Protein AF-A0A6V7JR43-F1 (afdb_monomer_lite)

Structure (mmCIF, N/CA/C/O backbone):
data_AF-A0A6V7JR43-F1
#
_entry.id   AF-A0A6V7JR43-F1
#
loop_
_atom_site.group_PDB
_atom_site.id
_atom_site.type_symbol
_atom_site.label_atom_id
_atom_site.label_alt_id
_atom_site.label_comp_id
_atom_site.label_asym_id
_atom_site.label_entity_id
_atom_site.label_seq_id
_atom_site.pdbx_PDB_ins_code
_atom_site.Cartn_x
_atom_site.Cartn_y
_atom_site.Cartn_z
_atom_site.occupancy
_atom_site.B_iso_or_equiv
_atom_site.auth_seq_id
_atom_site.auth_comp_id
_atom_site.auth_asym_id
_atom_site.auth_atom_id
_atom_site.pdbx_PDB_model_num
ATOM 1 N N . LEU A 1 1 ? 20.701 2.980 -17.616 1.00 68.44 1 LEU A N 1
ATOM 2 C CA . LEU A 1 1 ? 19.563 3.929 -17.573 1.00 68.44 1 LEU A CA 1
ATOM 3 C C . LEU A 1 1 ? 18.278 3.116 -17.626 1.00 68.44 1 LEU A C 1
ATOM 5 O O . LEU A 1 1 ? 18.250 2.137 -18.361 1.00 68.44 1 LEU A O 1
ATOM 9 N N . ILE A 1 2 ? 17.275 3.457 -16.814 1.00 78.94 2 ILE A N 1
ATOM 10 C CA . ILE A 1 2 ? 15.978 2.760 -16.802 1.00 78.94 2 ILE A CA 1
ATOM 11 C C . ILE A 1 2 ? 15.218 3.133 -18.089 1.00 78.94 2 ILE A C 1
ATOM 13 O O . ILE A 1 2 ? 15.186 4.319 -18.421 1.00 78.94 2 ILE A O 1
ATOM 17 N N . PRO A 1 3 ? 14.628 2.177 -18.831 1.00 88.81 3 PRO A N 1
ATOM 18 C CA . PRO A 1 3 ? 13.786 2.490 -19.985 1.00 88.81 3 PRO A CA 1
ATOM 19 C C . PRO A 1 3 ? 12.601 3.384 -19.609 1.00 88.81 3 PRO A C 1
ATOM 21 O O . PRO A 1 3 ? 11.983 3.194 -18.563 1.00 88.81 3 PRO A O 1
ATOM 24 N N . ILE A 1 4 ? 12.241 4.325 -20.483 1.00 90.69 4 ILE A N 1
ATOM 25 C CA . ILE A 1 4 ? 11.222 5.341 -20.171 1.00 90.69 4 ILE A CA 1
ATOM 26 C C . ILE A 1 4 ? 9.842 4.739 -19.872 1.00 90.69 4 ILE A C 1
ATOM 28 O O . ILE A 1 4 ? 9.119 5.238 -19.013 1.00 90.69 4 ILE A O 1
ATOM 32 N N . GLU A 1 5 ? 9.487 3.636 -20.531 1.00 90.25 5 GLU A N 1
ATOM 33 C CA . GLU A 1 5 ? 8.222 2.940 -20.281 1.00 90.25 5 GLU A CA 1
ATOM 34 C C . GLU A 1 5 ? 8.216 2.252 -18.911 1.00 90.25 5 GLU A C 1
ATOM 36 O O . GLU A 1 5 ? 7.232 2.356 -18.177 1.00 90.25 5 GLU A O 1
ATOM 41 N N . LEU A 1 6 ? 9.349 1.669 -18.504 1.00 90.50 6 LEU A N 1
ATOM 42 C CA . LEU A 1 6 ? 9.510 1.103 -17.166 1.00 90.50 6 LEU A CA 1
ATOM 43 C C . LEU A 1 6 ? 9.437 2.195 -16.084 1.00 90.50 6 LEU A C 1
ATOM 45 O O . LEU A 1 6 ? 8.814 2.003 -15.041 1.00 90.50 6 LEU A O 1
ATOM 49 N N . GLU A 1 7 ? 10.023 3.370 -16.334 1.00 91.56 7 GLU A N 1
ATOM 50 C CA . GLU A 1 7 ? 9.919 4.509 -15.415 1.00 91.56 7 GLU A CA 1
ATOM 51 C C . GLU A 1 7 ? 8.465 4.989 -15.257 1.00 91.56 7 GLU A C 1
ATOM 53 O O . GLU A 1 7 ? 8.006 5.230 -14.135 1.00 91.56 7 GLU A O 1
ATOM 58 N N . LYS A 1 8 ? 7.717 5.112 -16.362 1.00 94.56 8 LYS A N 1
ATOM 59 C CA . LYS A 1 8 ? 6.297 5.501 -16.338 1.00 94.56 8 LYS A CA 1
ATOM 60 C C . LYS A 1 8 ? 5.461 4.506 -15.541 1.00 94.56 8 LYS A C 1
ATOM 62 O O . LYS A 1 8 ? 4.626 4.917 -14.729 1.00 94.56 8 LYS A O 1
ATOM 67 N N . GLU A 1 9 ? 5.690 3.214 -15.749 1.00 93.69 9 GLU A N 1
ATOM 68 C CA . GLU A 1 9 ? 4.981 2.169 -15.020 1.00 93.69 9 GLU A CA 1
ATOM 69 C C . GLU A 1 9 ? 5.318 2.207 -13.524 1.00 93.69 9 GLU A C 1
ATOM 71 O O . GLU A 1 9 ? 4.403 2.282 -12.698 1.00 93.69 9 GLU A O 1
ATOM 76 N N . LEU A 1 10 ? 6.607 2.288 -13.167 1.00 93.88 10 LEU A N 1
ATOM 77 C CA . LEU A 1 10 ? 7.062 2.422 -11.780 1.00 93.88 10 LEU A CA 1
ATOM 78 C C . LEU A 1 10 ? 6.410 3.626 -11.090 1.00 93.88 10 LEU A C 1
ATOM 80 O O . LEU A 1 10 ? 5.861 3.503 -9.993 1.00 93.88 10 LEU A O 1
ATOM 84 N N . ARG A 1 11 ? 6.415 4.791 -11.750 1.00 95.62 11 ARG A N 1
ATOM 85 C CA . ARG A 1 11 ? 5.770 6.015 -11.256 1.00 95.62 11 ARG A CA 1
ATOM 86 C C . ARG A 1 11 ? 4.277 5.802 -11.017 1.00 95.62 11 ARG A C 1
ATOM 88 O O . ARG A 1 11 ? 3.749 6.239 -9.995 1.00 95.62 11 ARG A O 1
ATOM 95 N N . SER A 1 12 ? 3.597 5.113 -11.931 1.00 96.62 12 SER A N 1
ATOM 96 C CA . SER A 1 12 ? 2.171 4.814 -11.807 1.00 96.62 12 SER A CA 1
ATOM 97 C C . SER A 1 12 ? 1.871 3.878 -10.631 1.00 96.62 12 SER A C 1
ATOM 99 O O . SER A 1 12 ? 0.922 4.115 -9.878 1.00 96.62 12 SER A O 1
ATOM 101 N N . VAL A 1 13 ? 2.676 2.830 -10.428 1.00 96.25 13 VAL A N 1
ATOM 102 C CA . VAL A 1 13 ? 2.553 1.939 -9.261 1.00 96.25 13 VAL A CA 1
ATOM 103 C C . VAL A 1 13 ? 2.801 2.720 -7.969 1.00 96.25 13 VAL A C 1
ATOM 105 O O . VAL A 1 13 ? 2.045 2.576 -7.004 1.00 96.25 13 VAL A O 1
ATOM 108 N N . TYR A 1 14 ? 3.799 3.603 -7.970 1.00 96.62 14 TYR A N 1
ATOM 109 C CA . TYR A 1 14 ? 4.163 4.413 -6.815 1.00 96.62 14 TYR A CA 1
ATOM 110 C C . TYR A 1 14 ? 3.047 5.369 -6.388 1.00 96.62 14 TYR A C 1
ATOM 112 O O . TYR A 1 14 ? 2.631 5.357 -5.229 1.00 96.62 14 TYR A O 1
ATOM 120 N N . ILE A 1 15 ? 2.517 6.161 -7.326 1.00 97.81 15 ILE A N 1
ATOM 121 C CA . ILE A 1 15 ? 1.439 7.121 -7.053 1.00 97.81 15 ILE A CA 1
ATOM 122 C C . ILE A 1 15 ? 0.214 6.392 -6.500 1.00 97.81 15 ILE A C 1
ATOM 124 O O . ILE A 1 15 ? -0.283 6.760 -5.437 1.00 97.81 15 ILE A O 1
ATOM 128 N N . CYS A 1 16 ? -0.232 5.316 -7.153 1.00 97.88 16 CYS A N 1
ATOM 129 C CA . CYS A 1 16 ? -1.392 4.559 -6.684 1.00 97.88 16 CYS A CA 1
ATOM 130 C C . CYS A 1 16 ? -1.179 3.953 -5.288 1.00 97.88 16 CYS A C 1
ATOM 132 O O . CYS A 1 16 ? -2.095 3.977 -4.466 1.00 97.88 16 CYS A O 1
ATOM 134 N N . THR A 1 17 ? 0.025 3.455 -4.988 1.00 97.62 17 THR A N 1
ATOM 135 C CA . THR A 1 17 ? 0.353 2.937 -3.650 1.00 97.62 17 THR A CA 1
ATOM 136 C C . THR A 1 17 ? 0.260 4.044 -2.600 1.00 97.62 17 THR A C 1
ATOM 138 O O . THR A 1 17 ? -0.381 3.862 -1.565 1.00 97.62 17 THR A O 1
ATOM 141 N N . CYS A 1 18 ? 0.838 5.215 -2.875 1.00 97.81 18 CYS A N 1
ATOM 142 C CA . CYS A 1 18 ? 0.787 6.372 -1.982 1.00 97.81 18 CYS A CA 1
ATOM 143 C C . CYS A 1 18 ? -0.641 6.892 -1.761 1.00 97.81 18 CYS A C 1
ATOM 145 O O . CYS A 1 18 ? -0.997 7.232 -0.632 1.00 97.81 18 CYS A O 1
ATOM 147 N N . GLU A 1 19 ? -1.474 6.919 -2.805 1.00 98.38 19 GLU A N 1
ATOM 148 C CA . GLU A 1 19 ? -2.897 7.264 -2.704 1.00 98.38 19 GLU A CA 1
ATOM 149 C C . GLU A 1 19 ? -3.627 6.319 -1.737 1.00 98.38 19 GLU A C 1
ATOM 151 O O . GLU A 1 19 ? -4.239 6.766 -0.761 1.00 98.38 19 GLU A O 1
ATOM 156 N N . LEU A 1 20 ? -3.500 5.003 -1.945 1.00 98.31 20 LEU A N 1
ATOM 157 C CA . LEU A 1 20 ? -4.127 3.997 -1.084 1.00 98.31 20 LEU A CA 1
ATOM 158 C C . LEU A 1 20 ? -3.631 4.090 0.361 1.00 98.31 20 LEU A C 1
ATOM 160 O O . LEU A 1 20 ? -4.435 4.053 1.295 1.00 98.31 20 LEU A O 1
ATOM 164 N N . LEU A 1 21 ? -2.322 4.270 0.555 1.00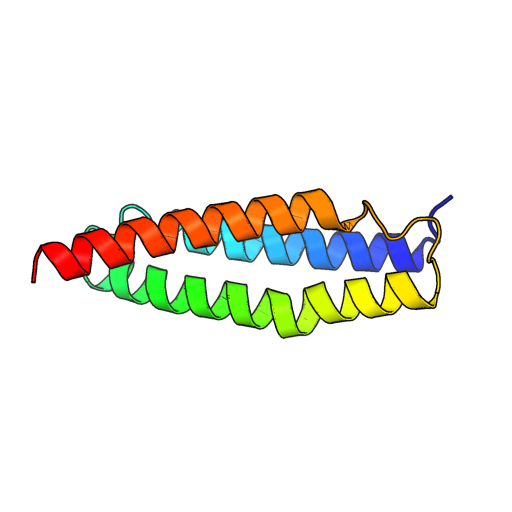 98.50 21 LEU A N 1
ATOM 165 C CA . LEU A 1 21 ? -1.732 4.456 1.878 1.00 98.50 21 LEU A CA 1
ATOM 166 C C . LEU A 1 21 ? -2.285 5.702 2.567 1.00 98.50 21 LEU A C 1
ATOM 168 O O . LEU A 1 21 ? -2.618 5.642 3.747 1.00 98.50 21 LEU A O 1
ATOM 172 N N . ARG A 1 22 ? -2.459 6.820 1.856 1.00 98.50 22 ARG A N 1
ATOM 173 C CA . ARG A 1 22 ? -3.056 8.029 2.439 1.00 98.50 22 ARG A CA 1
ATOM 174 C C . ARG A 1 22 ? -4.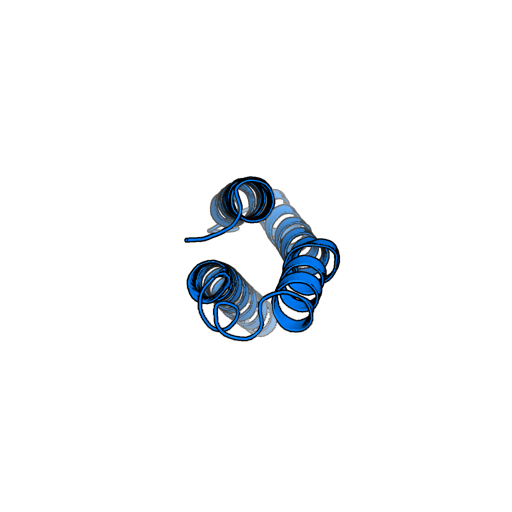469 7.768 2.952 1.00 98.50 22 ARG A C 1
ATOM 176 O O . ARG A 1 22 ? -4.808 8.193 4.056 1.00 98.50 22 ARG A O 1
ATOM 183 N N . HIS A 1 23 ? -5.295 7.069 2.175 1.00 98.19 23 HIS A N 1
ATOM 184 C CA . HIS A 1 23 ? -6.647 6.700 2.600 1.00 98.19 23 HIS A CA 1
ATOM 185 C C . HIS A 1 23 ? -6.641 5.726 3.783 1.00 98.19 23 HIS A C 1
ATOM 187 O O . HIS A 1 23 ? -7.450 5.883 4.703 1.00 98.19 23 HIS A O 1
ATOM 193 N N . PHE A 1 24 ? -5.709 4.772 3.795 1.00 98.62 24 PHE A N 1
ATOM 194 C CA . PHE A 1 24 ? -5.485 3.874 4.922 1.00 98.62 24 PHE A CA 1
ATOM 195 C C . PHE A 1 24 ? -5.128 4.655 6.192 1.00 98.62 24 PHE A C 1
ATOM 197 O O . PHE A 1 24 ? -5.840 4.541 7.186 1.00 98.62 24 PHE A O 1
ATOM 204 N N . TRP A 1 25 ? -4.110 5.520 6.151 1.00 98.38 25 TRP A N 1
ATOM 205 C CA . TRP A 1 25 ? -3.658 6.290 7.315 1.00 98.38 25 TRP A CA 1
ATOM 206 C C . TRP A 1 25 ? -4.712 7.270 7.833 1.00 98.38 25 TRP A C 1
ATOM 208 O O . TRP A 1 25 ? -4.835 7.432 9.041 1.00 98.38 25 TRP A O 1
ATOM 218 N N . ARG A 1 26 ? -5.557 7.831 6.956 1.00 97.44 26 ARG A N 1
ATOM 219 C CA . ARG A 1 26 ? -6.740 8.629 7.348 1.00 97.44 26 ARG A CA 1
ATOM 220 C C . ARG A 1 26 ? -7.808 7.839 8.113 1.00 97.44 26 ARG A C 1
ATOM 222 O O . ARG A 1 26 ? -8.776 8.434 8.574 1.00 97.44 26 ARG A O 1
ATOM 229 N N . SER A 1 27 ? -7.687 6.517 8.190 1.00 96.94 27 SER A N 1
ATOM 230 C CA . SER A 1 27 ? -8.569 5.661 8.992 1.00 96.94 27 SER A CA 1
ATOM 231 C C . SER A 1 27 ? -8.024 5.432 10.408 1.00 96.94 27 SER A C 1
ATOM 233 O O . SER A 1 27 ? -8.697 4.804 11.217 1.00 96.94 27 SER A O 1
ATOM 235 N N . PHE A 1 28 ? -6.819 5.931 10.719 1.00 95.69 28 PHE A N 1
ATOM 236 C CA . PHE A 1 28 ? -6.172 5.777 12.020 1.00 95.69 28 PHE A CA 1
ATOM 237 C C . PHE A 1 28 ? -6.041 7.118 12.768 1.00 95.69 28 PHE A C 1
ATOM 239 O O . PHE A 1 28 ? -5.668 8.114 12.150 1.00 95.69 28 PHE A O 1
ATOM 246 N N . PRO A 1 29 ? -6.249 7.131 14.101 1.00 94.69 29 PRO A N 1
ATOM 247 C CA . PRO A 1 29 ? -6.748 6.017 14.914 1.00 94.69 29 PRO A CA 1
ATOM 248 C C . PRO A 1 29 ? -8.240 5.731 14.631 1.00 94.69 29 PRO A C 1
ATOM 250 O O . PRO A 1 29 ? -9.012 6.672 14.457 1.00 94.69 29 PRO A O 1
ATOM 253 N N . PRO A 1 30 ? -8.669 4.457 14.588 1.00 92.44 30 PRO A N 1
ATOM 254 C CA . PRO A 1 30 ? -10.049 4.106 14.271 1.00 92.44 30 PRO A CA 1
ATOM 255 C C . PRO A 1 30 ? -10.925 4.183 15.528 1.00 92.44 30 PRO A C 1
ATOM 257 O O . PRO A 1 30 ? -11.233 3.180 16.162 1.00 92.44 30 PRO A O 1
ATOM 260 N N . THR A 1 31 ? -11.269 5.404 15.930 1.00 93.62 31 THR A N 1
ATOM 261 C CA . THR A 1 31 ? -12.005 5.699 17.174 1.00 93.62 31 THR A CA 1
ATOM 262 C C . THR A 1 31 ? -13.523 5.587 17.042 1.00 93.62 31 THR A C 1
ATOM 264 O O . THR A 1 31 ? -14.230 5.695 18.039 1.00 93.62 31 THR A O 1
ATOM 267 N N . THR A 1 32 ? -14.036 5.374 15.829 1.00 95.31 32 THR A N 1
ATOM 268 C CA . THR A 1 32 ? -15.467 5.207 15.549 1.00 95.31 32 THR A CA 1
ATOM 269 C C . THR A 1 32 ? -15.705 3.941 14.726 1.00 95.31 32 THR A C 1
ATOM 271 O O . THR A 1 32 ? -14.823 3.567 13.946 1.00 95.31 32 THR A O 1
ATOM 274 N N . PRO A 1 33 ? -16.893 3.307 14.806 1.00 95.19 33 PRO A N 1
ATOM 275 C CA . PRO A 1 33 ? -17.209 2.121 14.004 1.00 95.19 33 PRO A CA 1
ATOM 276 C C . PRO A 1 33 ? -16.990 2.329 12.498 1.00 95.19 33 PRO A C 1
ATOM 278 O O . PRO A 1 33 ? -16.516 1.436 11.800 1.00 95.19 33 PRO A O 1
ATOM 281 N N . GLN A 1 34 ? -17.265 3.536 11.996 1.00 95.81 34 GLN A N 1
ATOM 282 C CA . GLN A 1 34 ? -17.062 3.892 10.591 1.00 95.81 34 GLN A CA 1
ATOM 283 C C . GLN A 1 34 ? -15.574 3.930 10.221 1.00 95.81 34 GLN A C 1
ATOM 285 O O . GLN A 1 34 ? -15.197 3.495 9.131 1.00 95.81 34 GLN A O 1
ATOM 290 N N . LEU A 1 35 ? -14.714 4.441 11.111 1.00 96.00 35 LEU A N 1
ATOM 291 C CA . LEU A 1 35 ? -13.267 4.431 10.896 1.00 96.00 35 LEU A CA 1
ATOM 292 C C . LEU A 1 35 ? -12.685 3.021 11.019 1.00 96.00 35 LEU A C 1
ATOM 294 O O . LEU A 1 35 ? -11.778 2.689 10.261 1.00 96.00 35 LEU A O 1
ATOM 298 N N . GLU A 1 36 ? -13.219 2.178 11.905 1.00 96.44 36 GLU A N 1
ATOM 299 C CA . GLU A 1 36 ? -12.828 0.767 11.998 1.00 96.44 36 GLU A CA 1
ATOM 300 C C . GLU A 1 36 ? -13.157 0.004 10.712 1.00 96.44 36 GLU A C 1
ATOM 302 O O . GLU A 1 36 ? -12.283 -0.640 10.132 1.00 96.44 36 GLU A O 1
ATOM 307 N N . GLU A 1 37 ? -14.396 0.115 10.226 1.00 97.19 37 GLU A N 1
ATOM 308 C CA . GLU A 1 37 ? -14.820 -0.513 8.974 1.00 97.19 37 GLU A CA 1
ATOM 309 C C . GLU A 1 37 ? -13.974 -0.002 7.798 1.00 97.19 37 GLU A C 1
ATOM 311 O O . GLU A 1 37 ? -13.502 -0.772 6.960 1.00 97.19 37 GLU A O 1
ATOM 316 N N . LYS A 1 38 ? -13.705 1.309 7.757 1.00 97.75 38 LYS A N 1
ATOM 317 C CA . LYS A 1 38 ? -12.818 1.902 6.755 1.00 97.75 38 LYS A CA 1
ATOM 318 C C . LYS A 1 38 ? -11.389 1.365 6.861 1.00 97.75 38 LYS A C 1
ATOM 320 O O . LYS A 1 38 ? -10.804 1.070 5.824 1.00 97.75 38 LYS A O 1
ATOM 325 N N . ALA A 1 39 ? -10.837 1.199 8.063 1.00 97.75 39 ALA A N 1
ATOM 326 C CA . ALA A 1 39 ? -9.503 0.636 8.256 1.00 97.75 39 ALA A CA 1
ATOM 327 C C . ALA A 1 39 ? -9.417 -0.802 7.718 1.00 97.75 39 ALA A C 1
ATOM 329 O O . ALA A 1 39 ? -8.449 -1.124 7.028 1.00 97.75 39 ALA A O 1
ATOM 330 N N . VAL A 1 40 ? -10.441 -1.633 7.962 1.00 98.12 40 VAL A N 1
ATOM 331 C CA . VAL A 1 40 ? -10.541 -3.001 7.417 1.00 98.12 40 VAL A CA 1
ATOM 332 C C . VAL A 1 40 ? -10.606 -2.973 5.889 1.00 98.12 40 VAL A C 1
ATOM 334 O O . VAL A 1 40 ? -9.747 -3.560 5.230 1.00 98.12 40 VAL A O 1
ATOM 337 N N . ARG A 1 41 ? -11.544 -2.211 5.310 1.00 98.44 41 ARG A N 1
ATOM 338 C CA . ARG A 1 41 ? -11.683 -2.088 3.847 1.00 98.44 41 ARG A CA 1
ATOM 339 C C . ARG A 1 41 ? -10.401 -1.586 3.182 1.00 98.44 41 ARG A C 1
ATOM 341 O O . ARG A 1 41 ? -9.998 -2.096 2.139 1.00 98.44 41 ARG A O 1
ATOM 348 N N . MET A 1 42 ? -9.732 -0.600 3.781 1.00 98.44 42 MET A N 1
ATOM 349 C CA . MET A 1 42 ? -8.483 -0.064 3.239 1.00 98.44 42 MET A CA 1
ATOM 350 C C . MET A 1 42 ? -7.319 -1.048 3.363 1.00 98.44 42 MET A C 1
ATOM 352 O O . MET A 1 42 ? -6.482 -1.099 2.464 1.00 98.44 42 MET A O 1
ATOM 356 N N . HIS A 1 43 ? -7.259 -1.847 4.431 1.00 98.50 43 HIS A N 1
ATOM 357 C CA . HIS A 1 43 ? -6.273 -2.920 4.548 1.00 98.50 43 HIS A CA 1
ATOM 358 C C . HIS A 1 43 ? -6.445 -3.960 3.431 1.00 98.50 43 HIS A C 1
ATOM 360 O O . HIS A 1 43 ? -5.473 -4.311 2.760 1.00 98.50 43 HIS A O 1
ATOM 366 N N . GLU A 1 44 ? -7.678 -4.397 3.171 1.00 98.38 44 GLU A N 1
ATOM 367 C CA . GLU A 1 44 ? -7.984 -5.319 2.072 1.00 98.38 44 GLU A CA 1
ATOM 368 C C . GLU A 1 44 ? -7.640 -4.722 0.704 1.00 98.38 44 GLU A C 1
ATOM 370 O O . GLU A 1 44 ? -7.034 -5.397 -0.128 1.00 98.38 44 GLU A O 1
ATOM 375 N N . ALA A 1 45 ? -7.963 -3.444 0.480 1.00 98.31 45 ALA A N 1
ATOM 376 C CA . ALA A 1 45 ? -7.617 -2.738 -0.750 1.00 98.31 45 ALA A CA 1
ATOM 377 C C . ALA A 1 45 ? -6.096 -2.682 -0.975 1.00 98.31 45 ALA A C 1
ATOM 379 O O . ALA A 1 45 ? -5.632 -2.961 -2.082 1.00 98.31 45 ALA A O 1
ATOM 380 N N . LEU A 1 46 ? -5.310 -2.398 0.073 1.00 98.50 46 LEU A N 1
ATOM 381 C CA . LEU A 1 46 ? -3.846 -2.430 0.004 1.00 98.50 46 LEU A CA 1
ATOM 382 C C . LEU A 1 46 ? -3.324 -3.825 -0.355 1.00 98.50 46 LEU A C 1
ATOM 384 O O . LEU A 1 46 ? -2.416 -3.936 -1.174 1.00 98.50 46 LEU A O 1
ATOM 388 N N . ARG A 1 47 ? -3.879 -4.894 0.232 1.00 98.19 47 ARG A N 1
ATOM 389 C CA . ARG A 1 47 ? -3.477 -6.274 -0.097 1.00 98.19 47 ARG A CA 1
ATOM 390 C C . ARG A 1 47 ? -3.820 -6.643 -1.537 1.00 98.19 47 ARG A C 1
ATOM 392 O O . ARG A 1 47 ? -2.972 -7.172 -2.245 1.00 98.19 47 ARG A O 1
ATOM 399 N N . ARG A 1 48 ? -5.034 -6.320 -1.989 1.00 98.12 48 ARG A N 1
ATOM 400 C CA . ARG A 1 48 ? -5.464 -6.570 -3.372 1.00 98.12 48 ARG A CA 1
ATOM 401 C C . ARG A 1 48 ? -4.592 -5.822 -4.373 1.00 98.12 48 ARG A C 1
ATOM 403 O O . ARG A 1 48 ? -4.187 -6.415 -5.363 1.00 98.12 48 ARG A O 1
ATOM 410 N N . PHE A 1 49 ? -4.269 -4.555 -4.115 1.00 97.75 49 PHE A N 1
ATOM 411 C CA . PHE A 1 49 ? -3.384 -3.780 -4.986 1.00 97.75 49 PHE A CA 1
ATOM 412 C C . PHE A 1 49 ? -1.960 -4.350 -5.022 1.00 97.75 49 PHE A C 1
ATOM 414 O O . PHE A 1 49 ? -1.363 -4.440 -6.097 1.00 97.75 49 PHE A O 1
ATOM 421 N N . HIS A 1 50 ? -1.431 -4.761 -3.865 1.00 96.81 50 HIS A N 1
ATOM 422 C CA . HIS A 1 50 ? -0.112 -5.379 -3.764 1.00 96.81 50 HIS A CA 1
ATOM 423 C C . HIS A 1 50 ? -0.022 -6.629 -4.654 1.00 96.81 50 HIS A C 1
ATOM 425 O O . HIS A 1 50 ? 0.842 -6.688 -5.522 1.00 96.81 50 HIS A O 1
ATOM 431 N N . GLU A 1 51 ? -0.964 -7.566 -4.531 1.00 96.38 51 GLU A N 1
ATOM 432 C CA . GLU A 1 51 ? -0.970 -8.795 -5.340 1.00 96.38 51 GLU A CA 1
ATOM 433 C C . GLU A 1 51 ? -1.303 -8.539 -6.818 1.00 96.38 51 GLU A C 1
ATOM 435 O O . GLU A 1 51 ? -0.662 -9.066 -7.722 1.00 96.38 51 GLU A O 1
ATOM 440 N N . ALA A 1 52 ? -2.313 -7.712 -7.099 1.00 96.12 52 ALA A N 1
ATOM 441 C CA . ALA A 1 52 ? -2.819 -7.561 -8.460 1.00 96.12 52 ALA A CA 1
ATOM 442 C C . ALA A 1 52 ? -1.936 -6.681 -9.349 1.00 96.12 52 ALA A C 1
ATOM 444 O O . ALA A 1 52 ? -2.003 -6.822 -10.573 1.00 96.12 52 ALA A O 1
ATOM 445 N N . ARG A 1 53 ? -1.160 -5.758 -8.763 1.00 95.06 53 ARG A N 1
ATOM 446 C CA . ARG A 1 53 ? -0.411 -4.746 -9.518 1.00 95.06 53 ARG A CA 1
ATOM 447 C C . ARG A 1 53 ? 1.064 -4.683 -9.154 1.00 95.06 53 ARG A C 1
ATOM 449 O O . ARG A 1 53 ? 1.883 -4.793 -10.058 1.00 95.06 53 ARG A O 1
ATOM 456 N N . LEU A 1 54 ? 1.410 -4.536 -7.872 1.00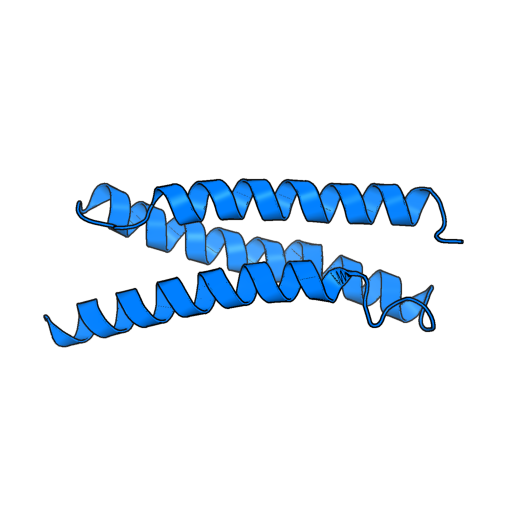 95.12 54 LEU A N 1
ATOM 457 C CA . LEU A 1 54 ? 2.821 -4.438 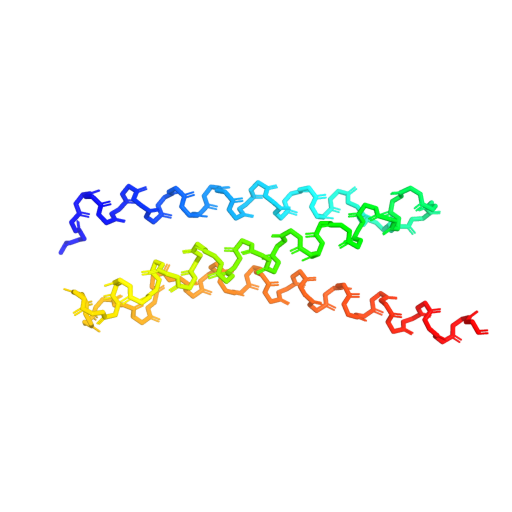-7.478 1.00 95.12 54 LEU A CA 1
ATOM 458 C C . LEU A 1 54 ? 3.567 -5.749 -7.760 1.00 95.12 54 LEU A C 1
ATOM 460 O O . LEU A 1 54 ? 4.618 -5.704 -8.386 1.00 95.12 54 LEU A O 1
ATOM 464 N N . ARG A 1 55 ? 2.995 -6.908 -7.406 1.00 94.56 55 ARG A N 1
ATOM 465 C CA . ARG A 1 55 ? 3.614 -8.211 -7.689 1.00 94.56 55 ARG A CA 1
ATOM 466 C C . ARG A 1 55 ? 3.814 -8.441 -9.187 1.00 94.56 55 ARG A C 1
ATOM 468 O O . ARG A 1 55 ? 4.901 -8.802 -9.608 1.00 94.56 55 ARG A O 1
ATOM 475 N N . LYS A 1 56 ? 2.798 -8.149 -10.007 1.00 93.94 56 LYS A N 1
ATOM 476 C CA . LYS A 1 56 ? 2.905 -8.286 -11.471 1.00 93.94 56 LYS A CA 1
ATOM 477 C C . LYS A 1 56 ? 3.978 -7.379 -12.071 1.00 93.94 56 LYS A C 1
ATOM 479 O O . LYS A 1 56 ? 4.670 -7.794 -12.995 1.00 93.94 56 LYS A O 1
ATOM 484 N N . PHE A 1 57 ? 4.106 -6.159 -11.548 1.00 93.81 57 PHE A N 1
ATOM 485 C CA . PHE A 1 57 ? 5.186 -5.252 -11.919 1.00 93.81 57 PHE A CA 1
ATOM 486 C C . PHE A 1 57 ? 6.551 -5.843 -11.541 1.00 93.81 57 PHE A C 1
ATOM 488 O O . PHE A 1 57 ? 7.443 -5.896 -12.378 1.00 93.81 57 PHE A O 1
ATOM 495 N N . GLU A 1 58 ? 6.708 -6.355 -10.319 1.00 92.69 58 GLU A N 1
ATOM 496 C CA . GLU A 1 58 ? 7.944 -7.019 -9.877 1.00 92.69 58 GLU A CA 1
ATOM 497 C C . GLU A 1 58 ? 8.300 -8.226 -10.754 1.00 92.69 58 GLU A C 1
ATOM 499 O O . GLU A 1 58 ? 9.449 -8.352 -11.172 1.00 92.69 58 GLU A O 1
ATOM 504 N N . ASP A 1 59 ? 7.320 -9.064 -11.102 1.00 92.00 59 ASP A N 1
ATOM 505 C CA . ASP A 1 59 ? 7.510 -10.225 -11.977 1.00 92.00 59 ASP A CA 1
ATOM 506 C C . ASP A 1 59 ? 7.919 -9.810 -13.400 1.00 92.00 59 ASP A C 1
ATOM 508 O O . ASP A 1 59 ? 8.773 -10.446 -14.024 1.00 92.00 59 ASP A O 1
ATOM 512 N N . HIS A 1 60 ? 7.328 -8.737 -13.937 1.00 90.19 60 HIS A N 1
ATOM 513 C CA . HIS A 1 60 ? 7.737 -8.156 -15.218 1.00 90.19 60 HIS A CA 1
ATOM 514 C C . HIS A 1 60 ? 9.183 -7.655 -15.158 1.00 90.19 60 HIS A C 1
ATOM 516 O O . HIS A 1 60 ? 10.003 -8.037 -15.993 1.00 90.19 60 HIS A O 1
ATOM 522 N N . VAL A 1 61 ? 9.524 -6.882 -14.124 1.00 89.88 61 VAL A N 1
ATOM 523 C CA . VAL A 1 61 ? 10.870 -6.331 -13.949 1.00 89.88 61 VAL A CA 1
ATOM 524 C C . VAL A 1 61 ? 11.915 -7.429 -13.764 1.00 89.88 61 VAL A C 1
ATOM 526 O O . VAL A 1 61 ? 13.004 -7.346 -14.326 1.00 89.88 61 VAL A O 1
ATOM 529 N N . GLN A 1 62 ? 11.598 -8.473 -13.001 1.00 89.19 62 GLN A N 1
ATOM 530 C CA . GLN A 1 62 ? 12.510 -9.585 -12.761 1.00 89.19 62 GLN A CA 1
ATOM 531 C C . GLN A 1 62 ? 12.814 -10.372 -14.041 1.00 89.19 62 GLN A C 1
ATOM 533 O O . GLN A 1 62 ? 13.958 -10.787 -14.231 1.00 89.19 62 GLN A O 1
ATOM 538 N N . ARG A 1 63 ? 11.812 -10.577 -14.907 1.00 88.56 63 ARG A N 1
ATOM 539 C CA . ARG A 1 63 ? 11.985 -11.289 -16.183 1.00 88.56 63 ARG A CA 1
ATOM 540 C C . ARG A 1 63 ? 12.820 -10.493 -17.180 1.00 88.56 63 ARG A C 1
ATOM 542 O O . ARG A 1 63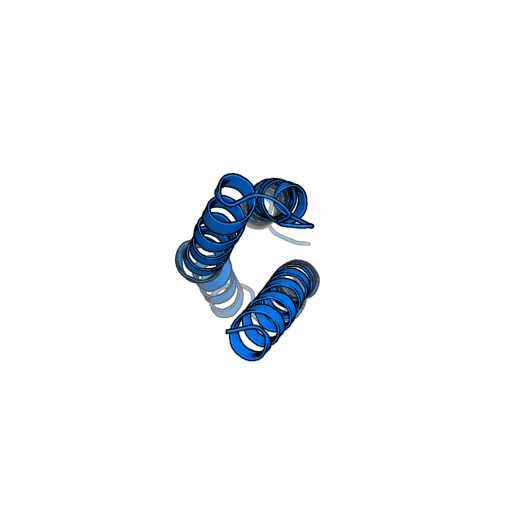 ? 13.734 -11.056 -17.775 1.00 88.56 63 ARG A O 1
ATOM 549 N N . ASP A 1 64 ? 12.542 -9.199 -17.308 1.00 86.44 64 ASP A N 1
ATOM 550 C CA . ASP A 1 64 ? 13.043 -8.411 -18.438 1.00 86.44 64 ASP A CA 1
ATOM 551 C C . ASP A 1 64 ? 14.247 -7.521 -18.069 1.00 86.44 64 ASP A C 1
ATOM 553 O O . ASP A 1 64 ? 14.986 -7.074 -18.945 1.00 86.44 64 ASP A O 1
ATOM 557 N N . TYR A 1 65 ? 14.489 -7.286 -16.770 1.00 81.94 65 TYR A N 1
ATOM 558 C CA . TYR A 1 65 ? 15.479 -6.319 -16.268 1.00 81.94 65 TYR A CA 1
ATOM 559 C C . TYR A 1 65 ? 16.251 -6.815 -15.029 1.00 81.94 65 TYR A C 1
ATOM 561 O O . TYR A 1 65 ? 16.635 -6.011 -14.177 1.00 81.94 65 TYR A O 1
ATOM 569 N N . SER A 1 66 ? 16.491 -8.127 -14.924 1.00 70.38 66 SER A N 1
ATOM 570 C CA . SER A 1 66 ? 16.999 -8.855 -13.738 1.00 70.38 66 SER A CA 1
ATOM 571 C C . SER A 1 66 ? 18.183 -8.234 -12.967 1.00 70.38 66 SER A C 1
ATOM 573 O O . SER A 1 66 ? 18.303 -8.458 -11.765 1.00 70.38 66 SER A O 1
ATOM 575 N N . ALA A 1 67 ? 19.044 -7.433 -13.604 1.00 66.94 67 ALA A N 1
ATOM 576 C CA . ALA A 1 67 ? 20.157 -6.736 -12.942 1.00 66.94 67 ALA A CA 1
ATOM 577 C C . ALA A 1 67 ? 19.745 -5.455 -12.177 1.00 66.94 67 ALA A C 1
ATOM 579 O O . ALA A 1 67 ? 20.460 -5.014 -11.283 1.00 66.94 67 ALA A O 1
ATOM 580 N N . ILE A 1 68 ? 18.607 -4.843 -12.523 1.00 67.56 68 ILE A N 1
ATOM 581 C CA . ILE A 1 68 ? 18.087 -3.588 -11.938 1.00 67.56 68 ILE A CA 1
ATOM 582 C C . ILE A 1 68 ? 16.921 -3.880 -10.970 1.00 67.56 68 ILE A C 1
ATOM 584 O O . ILE A 1 68 ? 16.561 -3.044 -10.140 1.00 67.56 68 ILE A O 1
ATOM 588 N N . SER A 1 69 ? 16.348 -5.085 -11.041 1.00 67.38 69 SER A N 1
ATOM 589 C CA . SER A 1 69 ? 15.088 -5.459 -10.390 1.00 67.38 69 SER A CA 1
ATOM 590 C C . SER A 1 69 ? 15.096 -5.389 -8.863 1.00 67.38 69 SER A C 1
ATOM 592 O O . SER A 1 69 ? 14.080 -5.035 -8.268 1.00 67.38 69 SER A O 1
ATOM 594 N N . GLN A 1 70 ? 16.228 -5.684 -8.217 1.00 64.94 70 GLN A N 1
ATOM 595 C CA . GLN A 1 70 ? 16.253 -6.004 -6.784 1.00 64.94 70 GLN A CA 1
ATOM 596 C C . GLN A 1 70 ? 15.889 -4.832 -5.859 1.00 64.94 70 GLN A C 1
ATOM 598 O O . GLN A 1 70 ? 15.571 -5.054 -4.689 1.00 64.94 70 GLN A O 1
ATOM 603 N N . HIS A 1 71 ? 15.915 -3.592 -6.358 1.00 81.31 71 HIS A N 1
ATOM 604 C CA . HIS A 1 71 ? 15.762 -2.404 -5.514 1.00 81.31 71 HIS A CA 1
ATOM 605 C C . HIS A 1 71 ? 14.658 -1.431 -5.941 1.00 81.31 71 HIS A C 1
ATOM 607 O O . HIS A 1 71 ? 14.322 -0.532 -5.169 1.00 81.31 71 HIS A O 1
ATOM 613 N N . LEU A 1 72 ? 14.042 -1.604 -7.120 1.00 87.19 72 LEU A N 1
ATOM 614 C CA . LEU A 1 72 ? 13.067 -0.628 -7.637 1.00 87.19 72 LEU A CA 1
ATOM 615 C C . LEU A 1 72 ? 11.817 -0.507 -6.757 1.00 87.19 72 LEU A C 1
ATOM 617 O O . LEU A 1 72 ? 11.263 0.582 -6.608 1.00 87.19 72 LEU A O 1
ATOM 621 N N . THR A 1 73 ? 11.380 -1.610 -6.150 1.00 92.00 73 THR A N 1
ATOM 622 C CA . THR A 1 73 ? 10.152 -1.655 -5.342 1.00 92.00 73 THR A CA 1
ATOM 623 C C . THR A 1 73 ? 10.410 -1.764 -3.844 1.00 92.00 73 THR A C 1
ATOM 625 O O . THR A 1 73 ? 9.455 -1.801 -3.066 1.00 92.00 73 THR A O 1
ATOM 628 N N . THR A 1 74 ? 11.670 -1.773 -3.391 1.00 93.00 74 THR A N 1
ATOM 629 C CA . THR A 1 74 ? 12.007 -1.943 -1.966 1.00 93.00 74 THR A CA 1
ATOM 630 C C . THR A 1 74 ? 11.294 -0.917 -1.088 1.00 93.00 74 THR A C 1
ATOM 632 O O . THR A 1 74 ? 10.697 -1.282 -0.076 1.00 93.00 74 THR A O 1
ATOM 635 N N . HIS A 1 75 ? 11.283 0.354 -1.498 1.00 94.81 75 HIS A N 1
ATOM 636 C CA . HIS A 1 75 ? 10.600 1.404 -0.744 1.00 94.81 75 HIS A CA 1
ATOM 637 C C . HIS A 1 75 ? 9.076 1.190 -0.692 1.00 94.81 75 HIS A C 1
ATOM 639 O O . HIS A 1 75 ? 8.471 1.302 0.373 1.00 94.81 75 HIS A O 1
ATOM 645 N N . LEU A 1 76 ? 8.447 0.797 -1.806 1.00 95.81 76 LEU A N 1
ATOM 646 C CA . LEU A 1 76 ? 7.007 0.502 -1.844 1.00 95.81 76 LEU A CA 1
ATOM 647 C C . LEU A 1 76 ? 6.640 -0.650 -0.905 1.00 95.81 76 LEU A C 1
ATOM 649 O O . LEU A 1 76 ? 5.679 -0.549 -0.139 1.00 95.81 76 LEU A O 1
ATOM 653 N N . ASN A 1 77 ? 7.456 -1.703 -0.898 1.00 95.94 77 ASN A N 1
ATOM 654 C CA . ASN A 1 77 ? 7.307 -2.828 0.016 1.00 95.94 77 ASN A CA 1
ATOM 655 C C . ASN A 1 77 ? 7.455 -2.408 1.485 1.00 95.94 77 ASN A C 1
ATOM 657 O O . ASN A 1 77 ? 6.678 -2.845 2.334 1.00 95.94 77 ASN A O 1
ATOM 661 N N . GLN A 1 78 ? 8.405 -1.527 1.812 1.00 97.50 78 GLN A N 1
ATOM 662 C CA . GLN A 1 78 ? 8.559 -0.992 3.172 1.00 97.50 78 GLN A CA 1
ATOM 663 C C . GLN A 1 78 ? 7.324 -0.200 3.625 1.00 97.50 78 GLN A C 1
ATOM 665 O O . GLN A 1 78 ? 6.847 -0.389 4.751 1.00 97.50 78 GLN A O 1
ATOM 670 N N . LEU A 1 79 ? 6.766 0.643 2.751 1.00 98.06 79 LEU A N 1
ATOM 671 C CA . LEU A 1 79 ? 5.559 1.417 3.045 1.00 98.06 79 LEU A CA 1
ATOM 672 C C . LEU A 1 79 ? 4.347 0.507 3.304 1.00 98.06 79 LEU A C 1
ATOM 674 O O . LEU A 1 79 ? 3.635 0.685 4.298 1.00 98.06 79 LEU A O 1
ATOM 678 N N . LEU A 1 80 ? 4.141 -0.505 2.455 1.00 98.00 80 LEU A N 1
ATOM 679 C CA . LEU A 1 80 ? 3.064 -1.489 2.612 1.00 98.00 80 LEU A CA 1
ATOM 680 C C . LEU A 1 80 ? 3.224 -2.308 3.895 1.00 98.00 80 LEU A C 1
ATOM 682 O O . LEU A 1 80 ? 2.280 -2.420 4.678 1.00 98.00 80 LEU A O 1
ATOM 686 N N . ASN A 1 81 ? 4.429 -2.809 4.168 1.00 98.25 81 ASN A N 1
ATOM 687 C CA . ASN A 1 81 ? 4.716 -3.565 5.386 1.00 98.25 81 ASN A CA 1
ATOM 688 C C . ASN A 1 81 ? 4.478 -2.737 6.654 1.00 98.25 81 ASN A C 1
ATOM 690 O O . ASN A 1 81 ? 3.974 -3.261 7.648 1.00 98.25 81 ASN A O 1
ATOM 694 N N . THR A 1 82 ? 4.780 -1.438 6.620 1.00 98.56 82 THR A N 1
ATOM 695 C CA . THR A 1 82 ? 4.492 -0.524 7.734 1.00 98.56 82 THR A CA 1
ATOM 696 C C . THR A 1 82 ? 2.986 -0.408 7.982 1.00 98.56 82 THR A C 1
ATOM 698 O O . THR A 1 82 ? 2.538 -0.527 9.126 1.00 98.56 82 THR A O 1
ATOM 701 N N . ALA A 1 83 ? 2.187 -0.255 6.922 1.00 98.50 83 ALA A N 1
ATOM 702 C CA . ALA A 1 83 ? 0.729 -0.237 7.026 1.00 98.50 83 ALA A CA 1
ATOM 703 C C . ALA A 1 83 ? 0.170 -1.573 7.550 1.00 98.50 83 ALA A C 1
ATOM 705 O O . ALA A 1 83 ? -0.669 -1.585 8.454 1.00 98.50 83 ALA A O 1
ATOM 706 N N . TYR A 1 84 ? 0.675 -2.709 7.058 1.00 98.56 84 TYR A N 1
ATOM 707 C CA . TYR A 1 84 ? 0.253 -4.035 7.518 1.00 98.56 84 TYR A CA 1
ATOM 708 C C . TYR A 1 84 ? 0.562 -4.265 8.995 1.00 98.56 84 TYR A C 1
ATOM 710 O O . TYR A 1 84 ? -0.310 -4.717 9.735 1.00 98.56 84 TYR A O 1
ATOM 718 N N . ARG A 1 85 ? 1.762 -3.889 9.454 1.00 98.44 85 ARG A N 1
ATOM 719 C CA . ARG A 1 85 ? 2.132 -3.966 10.874 1.00 98.44 85 ARG A CA 1
ATOM 720 C C . ARG A 1 85 ? 1.220 -3.102 11.737 1.00 98.44 85 ARG A C 1
ATOM 722 O O . ARG A 1 85 ? 0.743 -3.572 12.767 1.00 98.44 85 ARG A O 1
ATOM 729 N N . LYS A 1 86 ? 0.925 -1.866 11.310 1.00 98.38 86 LYS A N 1
ATOM 730 C CA . LYS A 1 86 ? -0.005 -0.991 12.037 1.00 98.38 86 LYS A CA 1
ATOM 731 C C . LYS A 1 86 ? -1.381 -1.638 12.192 1.00 98.38 86 LYS A C 1
ATOM 733 O O . LYS A 1 86 ? -1.928 -1.630 13.294 1.00 98.38 86 LYS A O 1
ATOM 738 N N . PHE A 1 87 ? -1.923 -2.178 11.101 1.00 98.25 87 PHE A N 1
ATOM 739 C CA . PHE A 1 87 ? -3.230 -2.829 11.104 1.00 98.25 87 PHE A CA 1
ATOM 740 C C . PHE A 1 87 ? -3.242 -4.072 12.002 1.00 98.25 87 PHE A C 1
ATOM 742 O O . PHE A 1 87 ? -4.132 -4.204 12.836 1.00 98.25 87 PHE A O 1
ATOM 749 N N . ALA A 1 88 ? -2.221 -4.930 11.901 1.00 97.88 88 ALA A N 1
ATOM 750 C CA . ALA A 1 88 ? -2.100 -6.138 12.715 1.00 97.88 88 ALA A CA 1
ATOM 751 C C . ALA A 1 88 ? -2.066 -5.825 14.221 1.00 97.88 88 ALA A C 1
ATOM 753 O O . ALA A 1 88 ? -2.811 -6.432 14.987 1.00 97.88 88 ALA A O 1
ATOM 754 N N . VAL A 1 89 ? -1.273 -4.830 14.640 1.00 97.38 89 VAL A N 1
ATOM 755 C CA . VAL A 1 89 ? -1.211 -4.390 16.047 1.00 97.38 89 VAL A CA 1
ATOM 756 C C . VAL A 1 89 ? -2.569 -3.879 16.531 1.00 97.38 89 VAL A C 1
ATOM 758 O O . VAL A 1 89 ? -2.986 -4.188 17.646 1.00 97.38 89 VAL A O 1
ATOM 761 N N . TRP A 1 90 ? -3.276 -3.099 15.710 1.00 96.19 90 TRP A N 1
ATOM 762 C CA . TRP A 1 90 ? -4.618 -2.632 16.058 1.00 96.19 90 TRP A CA 1
ATOM 763 C C . TRP A 1 90 ? -5.616 -3.795 16.186 1.00 96.19 90 TRP A C 1
ATOM 765 O O . TRP A 1 90 ? -6.335 -3.867 17.182 1.00 96.19 90 TRP A O 1
ATOM 775 N N . GLN A 1 91 ? -5.617 -4.732 15.235 1.00 94.88 91 GLN A N 1
ATOM 776 C CA . GLN A 1 91 ? -6.512 -5.890 15.246 1.00 94.88 91 GLN A CA 1
ATOM 777 C C . GLN A 1 91 ? -6.271 -6.785 16.472 1.00 94.88 91 GLN A C 1
ATOM 779 O O . GLN A 1 91 ? -7.229 -7.201 17.120 1.00 94.88 91 GLN A O 1
ATOM 784 N N . GLN A 1 92 ? -5.006 -7.033 16.830 1.00 95.50 92 GLN A N 1
ATOM 785 C CA . GLN A 1 92 ? -4.640 -7.794 18.030 1.00 95.50 92 GLN A CA 1
ATOM 786 C C . GLN A 1 92 ? -5.163 -7.133 19.308 1.00 95.50 92 GLN A C 1
ATOM 788 O O . GLN A 1 92 ? -5.794 -7.797 20.126 1.00 95.50 92 GLN A O 1
ATOM 793 N N . ARG A 1 93 ? -4.972 -5.815 19.461 1.00 92.81 93 ARG A N 1
ATOM 794 C CA . ARG A 1 93 ? -5.492 -5.069 20.622 1.00 92.81 93 ARG A CA 1
ATOM 795 C C . ARG 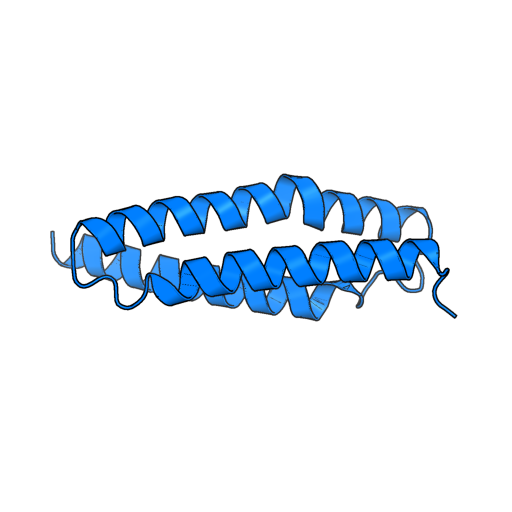A 1 93 ? -7.014 -5.133 20.707 1.00 92.81 93 ARG A C 1
ATOM 797 O O . ARG A 1 93 ? -7.558 -5.282 21.792 1.00 92.81 93 ARG A O 1
ATOM 804 N N . LYS A 1 94 ? -7.706 -5.058 19.568 1.00 88.12 94 LYS A N 1
ATOM 805 C CA . LYS A 1 94 ? -9.167 -5.188 19.522 1.00 88.12 94 LYS A CA 1
ATOM 806 C C . LYS A 1 94 ? -9.639 -6.584 19.939 1.00 88.12 94 LYS A C 1
ATOM 808 O O . LYS A 1 94 ? -10.659 -6.688 20.607 1.00 88.12 94 LYS A O 1
ATOM 813 N N . MET A 1 95 ? -8.913 -7.639 19.565 1.00 83.69 95 MET A N 1
ATOM 814 C CA . MET A 1 95 ? -9.214 -9.011 19.996 1.00 83.69 95 MET A CA 1
ATOM 815 C C . MET A 1 95 ? -8.981 -9.223 21.496 1.00 83.69 95 MET A C 1
ATOM 817 O O . MET A 1 95 ? -9.727 -9.973 22.100 1.00 83.69 95 MET A O 1
ATOM 821 N N . GLN A 1 96 ? -7.993 -8.554 22.098 1.00 85.00 96 GLN A N 1
ATOM 822 C CA . GLN A 1 96 ? -7.718 -8.635 23.542 1.00 85.00 96 GLN A CA 1
ATOM 823 C C . GLN A 1 96 ? -8.743 -7.891 24.415 1.00 85.00 96 GLN A C 1
ATOM 825 O O . GLN A 1 96 ? -8.838 -8.171 25.603 1.00 85.00 96 GLN A O 1
ATOM 830 N N . MET A 1 97 ? -9.470 -6.921 23.850 1.00 73.88 97 MET A N 1
ATOM 831 C CA . MET A 1 97 ? -10.515 -6.157 24.550 1.00 73.88 97 MET A CA 1
ATOM 832 C C . MET A 1 97 ? -11.922 -6.765 24.404 1.00 73.88 97 MET A C 1
ATOM 834 O O . MET A 1 97 ? -12.883 -6.174 24.893 1.00 73.88 97 MET A O 1
ATOM 838 N N . ARG A 1 98 ? -12.058 -7.882 23.683 1.00 56.91 98 ARG A N 1
ATOM 839 C CA . ARG A 1 98 ? -13.311 -8.627 23.503 1.00 56.91 98 ARG A CA 1
ATOM 840 C C . ARG A 1 98 ? -13.330 -9.840 24.414 1.00 56.91 98 ARG A C 1
ATOM 842 O O . ARG A 1 98 ? -14.442 -10.164 24.873 1.00 56.91 98 ARG A O 1
#

InterPro domains:
  IPR027079 TFIIH subunit Tfb1/GTF2H1 [PTHR12856] (3-96)

Radius of gyration: 15.83 Å; chains: 1; bounding box: 37×20×45 Å

pLDDT: mean 92.51, std 8.75, range [56.91, 98.62]

Foldseek 3Di:
DDDPVLVVLLVVLVVVLVVLLVQLVVLPPVPDPVSVVSNVVSLVVNVCSCVVRVVVSLVVCCVPPVVVSPPSCVVSVVSNVVSVVVSVVVVVVVVVVD

Sequence (98 aa):
LIPIELEKELRSVYICTCELLRHFWRSFPPTTPQLEEKAVRMHEALRRFHEARLRKFEDHVQRDYSAISQHLTTHLNQLLNTAYRKFAVWQQRKMQMR

Secondary structure (DSSP, 8-state):
---HHHHHHHHHHHHHHHHHHHHHHTT-S--SHHHHHHHHHHHHHHHHHIIIIIHHHHHHHHHH-TTTHHHHTHHHHHHHHHHHHHHHHHHHHHHHT-

Organism: NCBI:txid1563983